Protein AF-A0AAD7HWF7-F1 (afdb_monomer)

Mean predicted aligned error: 10.89 Å

Solvent-accessible surface area (backbone atoms only — not comparable to full-atom values): 7118 Å² total; per-residue (Å²): 134,86,81,74,86,71,69,96,75,66,63,62,56,98,87,41,76,65,79,87,73,93,63,57,69,70,34,49,48,47,30,51,43,38,71,77,32,64,82,72,60,56,56,70,89,55,88,81,51,69,68,52,40,54,23,27,32,53,51,21,59,76,69,66,36,61,70,54,28,52,39,29,50,50,45,51,55,74,76,42,66,91,44,73,68,49,41,56,52,56,57,72,70,56,68,89,67,96,61,83,76,83,73,80,76,71,80,82,80,79,132

Foldseek 3Di:
DDDDDDPPDFDDDPNHGDDDDPDDPLLCVLQVCVVVPVVSQDAPPPDDDPSSLVSQCVVCVVVVVPVSVVRSVRVVPVVDDPDPVSVVVVVVPDDPPPDDDPPPPDPPPDD

Radius of gyration: 19.85 Å; Cα contacts (8 Å, |Δi|>4): 64; chains: 1; bounding box: 60×32×54 Å

Sequence (111 aa):
MISIPQPQSQPHVEGCPIVALHDSAIDAEYFLRAVFNSSFFELPPAPTTYPIVASVLRLSTKYEVAYLRQRALLHLASASPLSLEEYVASSRHSTPRGTKPLAFCWPKVSA

Secondary structure (DSSP, 8-state):
-------SS--EETTEEP----S-HHHHHHHHHHHH-TTTSPPTTS---HHHHHHHHHHHHHTT-HHHHHHHHHHHHHHS--SHHHHHHHHHT----SS------------

Organism: NCBI:txid230809

Structure (mmCIF, N/CA/C/O backbone):
data_AF-A0AAD7HWF7-F1
#
_entry.id   AF-A0AAD7HWF7-F1
#
loop_
_atom_site.group_PDB
_atom_site.id
_atom_site.type_symbol
_atom_site.label_atom_id
_atom_site.label_alt_id
_atom_site.label_comp_id
_atom_site.label_asym_id
_atom_site.label_entity_id
_atom_site.label_seq_id
_atom_site.pdbx_PDB_ins_code
_atom_site.Cartn_x
_atom_site.Cartn_y
_atom_site.Cartn_z
_atom_site.occupancy
_atom_site.B_iso_or_equiv
_atom_site.auth_seq_id
_atom_site.auth_comp_id
_atom_site.auth_asym_id
_atom_site.auth_atom_id
_atom_site.pdbx_PDB_model_num
ATOM 1 N N . MET A 1 1 ? -8.770 -14.967 24.986 1.00 50.81 1 MET A N 1
ATOM 2 C CA . MET A 1 1 ? -9.281 -13.603 24.736 1.00 50.81 1 MET A CA 1
ATOM 3 C C . MET A 1 1 ? -8.330 -12.635 25.412 1.00 50.81 1 MET A C 1
ATOM 5 O O . MET A 1 1 ? -8.301 -12.595 26.633 1.00 50.81 1 MET A O 1
ATOM 9 N N . ILE A 1 2 ? -7.486 -11.948 24.646 1.00 55.38 2 ILE A N 1
ATOM 10 C CA . ILE A 1 2 ? -6.620 -10.896 25.189 1.00 55.38 2 ILE A CA 1
ATOM 11 C C . ILE A 1 2 ? -7.484 -9.636 25.248 1.00 55.38 2 ILE A C 1
ATOM 13 O O . ILE A 1 2 ? -7.885 -9.124 24.207 1.00 55.38 2 ILE A O 1
ATOM 17 N N . SER A 1 3 ? -7.841 -9.197 26.456 1.00 64.62 3 SER A N 1
ATOM 18 C CA . SER A 1 3 ? -8.563 -7.940 26.655 1.00 64.62 3 SER A CA 1
ATOM 19 C C . SER A 1 3 ? -7.560 -6.800 26.537 1.00 64.62 3 SER A C 1
ATOM 21 O O . SER A 1 3 ? -6.686 -6.649 27.389 1.00 64.62 3 SER A O 1
ATOM 23 N N . ILE A 1 4 ? -7.642 -6.041 25.447 1.00 74.19 4 ILE A N 1
ATOM 24 C CA . ILE A 1 4 ? -6.876 -4.806 25.297 1.00 74.19 4 ILE A CA 1
ATOM 25 C C . ILE A 1 4 ? -7.600 -3.754 26.147 1.00 74.19 4 ILE A C 1
ATOM 27 O O . ILE A 1 4 ? -8.780 -3.504 25.888 1.00 74.19 4 ILE A O 1
ATOM 31 N N . PRO A 1 5 ? -6.954 -3.159 27.167 1.00 73.62 5 PRO A N 1
ATOM 32 C CA . PRO A 1 5 ? -7.595 -2.152 28.000 1.00 73.62 5 PRO A CA 1
ATOM 33 C C . PRO A 1 5 ? -8.003 -0.965 27.125 1.00 73.62 5 PRO A C 1
ATOM 35 O O . PRO A 1 5 ? -7.153 -0.295 26.537 1.00 73.62 5 PRO A O 1
ATOM 38 N N . GLN A 1 6 ? -9.311 -0.731 27.007 1.00 74.00 6 GLN A N 1
ATOM 39 C CA . GLN A 1 6 ? -9.823 0.428 26.288 1.00 74.00 6 GLN A CA 1
ATOM 40 C C . GLN A 1 6 ? -9.718 1.687 27.161 1.00 74.00 6 GLN A C 1
ATOM 42 O O . GLN A 1 6 ? -9.815 1.595 28.390 1.00 74.00 6 GLN A O 1
ATOM 47 N N . PRO A 1 7 ? -9.516 2.868 26.555 1.00 73.50 7 PRO A N 1
ATOM 48 C CA . PRO A 1 7 ? -9.532 4.132 27.281 1.00 73.50 7 PRO A CA 1
ATOM 49 C C . PRO A 1 7 ? -10.848 4.305 28.050 1.00 73.50 7 PRO A C 1
ATOM 51 O O . PRO A 1 7 ? -11.921 4.036 27.518 1.00 73.50 7 PRO A O 1
ATOM 54 N N . GLN A 1 8 ? -10.778 4.805 29.288 1.00 73.19 8 GLN A N 1
ATOM 55 C CA . GLN A 1 8 ? -11.959 5.018 30.145 1.00 73.19 8 GLN A CA 1
ATOM 56 C C . GLN A 1 8 ? -12.971 6.009 29.549 1.00 73.19 8 GLN A C 1
ATOM 58 O O . GLN A 1 8 ? -14.158 5.949 29.856 1.00 73.19 8 GLN A O 1
ATOM 63 N N . SER A 1 9 ? -12.504 6.917 28.690 1.00 77.12 9 SER A N 1
ATOM 64 C CA . SER A 1 9 ? -13.348 7.766 27.858 1.00 77.12 9 SER A CA 1
ATOM 65 C C . SER A 1 9 ? -12.727 7.841 26.468 1.00 77.12 9 SER A C 1
ATOM 67 O O . SER A 1 9 ? -11.560 8.205 26.316 1.00 77.12 9 SER A O 1
ATOM 69 N N . GLN A 1 10 ? -13.491 7.442 25.456 1.00 82.00 10 GLN A N 1
ATOM 70 C CA . GLN A 1 10 ? -13.100 7.557 24.059 1.00 82.00 10 GLN A CA 1
ATOM 71 C C . GLN A 1 10 ? -14.087 8.515 23.391 1.00 82.00 10 GLN A C 1
ATOM 73 O O . GLN A 1 10 ? -15.296 8.380 23.603 1.00 82.00 10 GLN A O 1
ATOM 78 N N . PRO A 1 11 ? -13.621 9.524 22.642 1.00 86.38 11 PRO A N 1
ATOM 79 C CA . PRO A 1 11 ? -14.530 10.403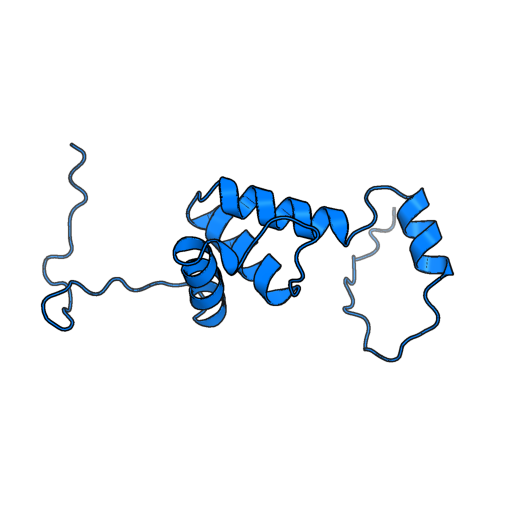 21.928 1.00 86.38 11 PRO A CA 1
ATOM 80 C C . PRO A 1 11 ? -15.296 9.589 20.878 1.00 86.38 11 PRO A C 1
ATOM 82 O O . PRO A 1 11 ? -14.751 8.649 20.297 1.00 86.38 11 PRO A O 1
ATOM 85 N N . HIS A 1 12 ? -16.566 9.933 20.672 1.00 89.44 12 HIS A N 1
ATOM 86 C CA . HIS A 1 12 ? -17.446 9.268 19.715 1.00 89.44 12 HIS A CA 1
ATOM 87 C C . HIS A 1 12 ? -17.902 10.255 18.640 1.00 89.44 12 HIS A C 1
ATOM 89 O O . HIS A 1 12 ? -18.110 11.434 18.922 1.00 89.44 12 HIS A O 1
ATOM 95 N N . VAL A 1 13 ? -18.102 9.755 17.425 1.00 90.38 13 VAL A N 1
ATOM 96 C CA . VAL A 1 13 ? -18.792 10.451 16.332 1.00 90.38 13 VAL A CA 1
ATOM 97 C C . VAL A 1 13 ? -19.940 9.555 15.906 1.00 90.38 13 VAL A C 1
ATOM 99 O O . VAL A 1 13 ? -19.721 8.378 15.640 1.00 90.38 13 VAL A O 1
ATOM 102 N N . GLU A 1 14 ? -21.164 10.086 15.914 1.00 91.75 14 GLU A N 1
ATOM 103 C CA . GLU A 1 14 ? -22.378 9.340 15.533 1.00 91.75 14 GLU A CA 1
ATOM 104 C C . GLU A 1 14 ? -22.560 8.011 16.299 1.00 91.75 14 GLU A C 1
ATOM 106 O O . GLU A 1 14 ? -23.095 7.035 15.787 1.00 91.75 14 GLU A O 1
ATOM 111 N N . GLY A 1 15 ? -22.099 7.961 17.553 1.00 89.62 15 GLY A N 1
ATOM 112 C CA . GLY A 1 15 ? -22.157 6.751 18.380 1.00 89.62 15 GLY A CA 1
ATOM 113 C C . GLY A 1 15 ? -21.057 5.719 18.096 1.00 89.62 15 GLY A C 1
ATOM 114 O O . GLY A 1 15 ? -21.017 4.694 18.770 1.00 89.62 15 GLY A O 1
ATOM 115 N N . CYS A 1 16 ? -20.127 5.987 17.175 1.00 88.50 16 CYS A N 1
ATOM 116 C CA . CYS A 1 16 ? -18.954 5.150 16.920 1.00 88.50 16 CYS A CA 1
ATOM 117 C C . CYS A 1 16 ? -17.703 5.704 17.627 1.00 88.50 16 CYS A C 1
ATOM 119 O O . CYS A 1 16 ? -17.485 6.918 17.603 1.00 88.50 16 CYS A O 1
ATOM 121 N N . PRO A 1 17 ? -16.852 4.852 18.229 1.00 88.38 17 PRO A N 1
ATOM 122 C CA . PRO A 1 17 ? -15.613 5.301 18.856 1.00 88.38 17 PRO A CA 1
ATOM 123 C C . PRO A 1 17 ? -14.642 5.844 17.803 1.00 88.38 17 PRO A C 1
ATOM 125 O O . PRO A 1 17 ? -14.413 5.225 16.764 1.00 88.38 17 PRO A O 1
ATOM 128 N N . ILE A 1 18 ? -14.032 6.994 18.083 1.00 88.56 18 ILE A N 1
ATOM 129 C CA . ILE A 1 18 ? -13.017 7.584 17.210 1.00 88.56 18 ILE A CA 1
ATOM 130 C C . ILE A 1 18 ? -11.686 6.868 17.437 1.00 88.56 18 ILE A C 1
ATOM 132 O O . ILE A 1 18 ? -11.202 6.760 18.568 1.00 88.56 18 ILE A O 1
ATOM 136 N N . VAL A 1 19 ? -11.057 6.435 16.346 1.00 86.44 19 VAL A N 1
ATOM 137 C CA . VAL A 1 19 ? -9.688 5.911 16.344 1.00 86.44 19 VAL A CA 1
ATOM 138 C C . VAL A 1 19 ? -8.788 6.932 15.659 1.00 86.44 19 VAL A C 1
ATOM 140 O O . VAL A 1 19 ? -8.941 7.205 14.470 1.00 86.44 19 VAL A O 1
ATOM 143 N N . ALA A 1 20 ? -7.853 7.511 16.410 1.00 88.56 20 ALA A N 1
ATOM 144 C CA . ALA A 1 20 ? -6.872 8.433 15.854 1.00 88.56 20 ALA A CA 1
ATOM 145 C C . ALA A 1 20 ? -5.769 7.650 15.126 1.00 88.56 20 ALA A C 1
ATOM 147 O O . ALA A 1 20 ? -5.056 6.857 15.741 1.00 88.56 20 ALA A O 1
ATOM 148 N N . LEU A 1 21 ? -5.617 7.882 13.821 1.00 91.38 21 LEU A N 1
ATOM 149 C CA . LEU A 1 21 ? -4.466 7.397 13.062 1.00 91.38 21 LEU A CA 1
ATOM 150 C C . LEU A 1 21 ? -3.348 8.442 13.116 1.00 91.38 21 LEU A C 1
ATOM 152 O O . LEU A 1 21 ? -3.580 9.627 12.894 1.00 91.38 21 LEU A O 1
ATOM 156 N N . HIS A 1 22 ? -2.125 7.986 13.378 1.00 93.00 22 HIS A N 1
ATOM 157 C CA . HIS A 1 22 ? -0.922 8.831 13.405 1.00 93.00 22 HIS A CA 1
ATOM 158 C C . HIS A 1 22 ? -0.199 8.889 12.050 1.00 93.00 22 HIS A C 1
ATOM 160 O O . HIS A 1 22 ? 0.950 9.318 11.975 1.00 93.00 22 HIS A O 1
ATOM 166 N N . ASP A 1 23 ? -0.841 8.405 10.991 1.00 95.69 23 ASP A N 1
ATOM 167 C CA . ASP A 1 23 ? -0.310 8.423 9.632 1.00 95.69 23 ASP A CA 1
ATOM 168 C C . ASP A 1 23 ? -0.727 9.694 8.900 1.00 95.69 23 ASP A C 1
ATOM 170 O O . ASP A 1 23 ? -1.670 10.383 9.294 1.00 95.69 23 ASP A O 1
ATOM 174 N N . SER A 1 24 ? -0.031 10.013 7.807 1.00 96.81 24 SER A N 1
ATOM 175 C CA . SER A 1 24 ? -0.453 11.136 6.976 1.00 96.81 24 SER A CA 1
ATOM 176 C C . SER A 1 24 ? -1.833 10.856 6.374 1.00 96.81 24 SER A C 1
ATOM 178 O O . SER A 1 24 ? -2.136 9.725 5.984 1.00 96.81 24 SER A O 1
ATOM 180 N N . ALA A 1 25 ? -2.662 11.896 6.264 1.00 97.12 25 ALA A N 1
ATOM 181 C CA . ALA A 1 25 ? -4.004 11.768 5.700 1.00 97.12 25 ALA A CA 1
ATOM 182 C C . ALA A 1 25 ? -3.974 11.202 4.268 1.00 97.12 25 ALA A C 1
ATOM 184 O O . ALA A 1 25 ? -4.801 10.365 3.924 1.00 97.12 25 ALA A O 1
ATOM 185 N N . ILE A 1 26 ? -2.977 11.601 3.470 1.00 97.06 26 ILE A N 1
ATOM 186 C CA . ILE A 1 26 ? -2.789 11.128 2.091 1.00 97.06 26 ILE A CA 1
ATOM 187 C C . ILE A 1 26 ? -2.464 9.631 2.071 1.00 97.06 26 ILE A C 1
ATOM 189 O O . ILE A 1 26 ? -3.017 8.880 1.269 1.00 97.06 26 ILE A O 1
ATOM 193 N N . ASP A 1 27 ? -1.585 9.177 2.967 1.00 97.88 27 ASP A N 1
ATOM 194 C CA . ASP A 1 27 ? -1.216 7.764 3.014 1.00 97.88 27 ASP A CA 1
ATOM 195 C C . ASP A 1 27 ? -2.381 6.899 3.464 1.00 97.88 27 ASP A C 1
ATOM 197 O O . ASP A 1 27 ? -2.645 5.862 2.852 1.00 97.88 27 ASP A O 1
ATOM 201 N N . ALA A 1 28 ? -3.084 7.352 4.504 1.00 97.81 28 ALA A N 1
ATOM 202 C CA . ALA A 1 28 ? -4.276 6.699 5.011 1.00 97.81 28 ALA A CA 1
ATOM 203 C C . ALA A 1 28 ? -5.359 6.623 3.928 1.00 97.81 28 ALA A C 1
ATOM 205 O O . ALA A 1 28 ? -5.935 5.558 3.739 1.00 97.81 28 ALA A O 1
ATOM 206 N N . GLU A 1 29 ? -5.589 7.693 3.163 1.00 97.81 29 GLU A N 1
ATOM 207 C CA . GLU A 1 29 ? -6.560 7.686 2.068 1.00 97.81 29 GLU A CA 1
ATOM 208 C C . GLU A 1 29 ? -6.222 6.614 1.022 1.00 97.81 29 GLU A C 1
ATOM 210 O O . GLU A 1 29 ? -7.049 5.744 0.744 1.00 97.81 29 GLU A O 1
ATOM 215 N N . TYR A 1 30 ? -5.009 6.629 0.459 1.00 98.38 30 TYR A N 1
ATOM 216 C CA . TYR A 1 30 ? -4.629 5.662 -0.577 1.00 98.38 30 TYR A CA 1
ATOM 217 C C . TYR A 1 30 ? -4.629 4.223 -0.066 1.00 98.38 30 TYR A C 1
ATOM 219 O O . TYR A 1 30 ? -5.079 3.317 -0.769 1.00 98.38 30 TYR A O 1
ATOM 227 N N . PHE A 1 31 ? -4.163 4.002 1.161 1.00 98.25 31 PHE A N 1
ATOM 228 C CA . PHE A 1 31 ? -4.179 2.681 1.772 1.00 98.25 31 PHE A CA 1
ATOM 229 C C . PHE A 1 31 ? -5.603 2.178 2.020 1.00 98.25 31 PHE A C 1
ATOM 231 O O . PHE A 1 31 ? -5.931 1.068 1.608 1.00 98.25 31 PHE A O 1
ATOM 238 N N . LEU A 1 32 ? -6.472 2.987 2.633 1.00 97.69 32 LEU A N 1
ATOM 239 C CA . LEU A 1 32 ? -7.853 2.593 2.916 1.00 97.69 32 LEU A CA 1
ATOM 240 C C . LEU A 1 32 ? -8.640 2.376 1.622 1.00 97.69 32 LEU A C 1
ATOM 242 O O . LEU A 1 32 ? -9.385 1.405 1.519 1.00 97.69 32 LEU A O 1
ATOM 246 N N . ARG A 1 33 ? -8.418 3.198 0.589 1.00 98.06 33 ARG A N 1
ATOM 247 C CA . ARG A 1 33 ? -8.985 2.952 -0.745 1.00 98.06 33 ARG A CA 1
ATOM 248 C C . ARG A 1 33 ? -8.529 1.613 -1.316 1.00 98.06 33 ARG A C 1
ATOM 250 O O . ARG A 1 33 ? -9.362 0.900 -1.857 1.00 98.06 33 ARG A O 1
ATOM 257 N N . ALA A 1 34 ? -7.258 1.242 -1.161 1.00 97.75 34 ALA A N 1
ATOM 258 C CA . ALA A 1 34 ? -6.754 -0.057 -1.613 1.00 97.75 34 ALA A CA 1
ATOM 259 C C . ALA A 1 34 ? -7.329 -1.242 -0.815 1.00 97.75 34 ALA A C 1
ATOM 261 O O . ALA A 1 34 ? -7.501 -2.322 -1.375 1.00 97.75 34 ALA A O 1
ATOM 262 N N . VAL A 1 35 ? -7.638 -1.047 0.472 1.00 97.44 35 VAL A N 1
ATOM 263 C CA . VAL A 1 35 ? -8.263 -2.067 1.331 1.00 97.44 35 VAL A CA 1
ATOM 264 C C . VAL A 1 35 ? -9.736 -2.275 0.973 1.00 97.44 35 VAL A C 1
ATOM 266 O O . VAL A 1 35 ? -10.176 -3.416 0.849 1.00 97.44 35 VAL A O 1
ATOM 269 N N . PHE A 1 36 ? -10.498 -1.192 0.812 1.00 97.38 36 PHE A N 1
ATOM 270 C CA . PHE A 1 36 ? -11.949 -1.264 0.612 1.00 97.38 36 PHE A CA 1
ATOM 271 C C . PHE A 1 36 ? -12.369 -1.379 -0.855 1.00 97.38 36 PHE A C 1
ATOM 273 O O . PHE A 1 36 ? -13.445 -1.898 -1.144 1.00 97.38 36 PHE A O 1
ATOM 280 N N . ASN A 1 37 ? -11.538 -0.921 -1.790 1.00 95.94 37 ASN A N 1
ATOM 281 C CA . ASN A 1 37 ? -11.774 -1.043 -3.220 1.00 95.94 37 ASN A CA 1
ATOM 282 C C . ASN A 1 37 ? -10.622 -1.820 -3.866 1.00 95.94 37 ASN A C 1
ATOM 284 O O . ASN A 1 37 ? -9.571 -1.267 -4.187 1.00 95.94 37 ASN A O 1
ATOM 288 N N . SER A 1 38 ? -10.851 -3.108 -4.116 1.00 89.69 38 SER A N 1
ATOM 289 C CA . SER A 1 38 ? -9.869 -3.994 -4.749 1.00 89.69 38 SER A CA 1
ATOM 290 C C . SER A 1 38 ? -9.426 -3.532 -6.142 1.00 89.69 38 SER A C 1
ATOM 292 O O . SER A 1 38 ? -8.301 -3.845 -6.533 1.00 89.69 38 SER A O 1
ATOM 294 N N . SER A 1 39 ? -10.274 -2.773 -6.849 1.00 95.12 39 SER A N 1
ATOM 295 C CA . SER A 1 39 ? -10.004 -2.234 -8.192 1.00 95.12 39 SER A CA 1
ATOM 296 C C . SER A 1 39 ? -9.158 -0.955 -8.150 1.00 95.12 39 SER A C 1
ATOM 298 O O . SER A 1 39 ? -8.647 -0.506 -9.169 1.00 95.12 39 SER A O 1
ATOM 300 N N . PHE A 1 40 ? -8.995 -0.332 -6.976 1.00 97.50 40 PHE A N 1
ATOM 301 C CA . PHE A 1 40 ? -8.167 0.869 -6.829 1.00 97.50 40 PHE A CA 1
ATOM 302 C C . PHE A 1 40 ? -6.665 0.559 -6.927 1.00 97.50 40 PHE A C 1
ATOM 304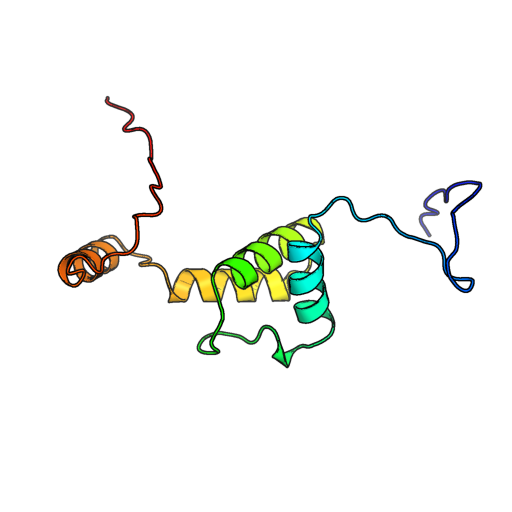 O O . PHE A 1 40 ? -5.890 1.394 -7.389 1.00 97.50 40 PHE A O 1
ATOM 311 N N . PHE A 1 41 ? -6.248 -0.628 -6.478 1.00 97.31 41 PHE A N 1
ATOM 312 C CA . PHE A 1 41 ? -4.843 -1.036 -6.440 1.00 97.31 41 PHE A CA 1
ATOM 313 C C . PHE A 1 41 ? -4.673 -2.484 -6.911 1.00 97.31 41 PHE A C 1
ATOM 315 O O . PHE A 1 41 ? -4.406 -3.414 -6.137 1.00 97.31 41 PHE A O 1
ATOM 322 N N . GLU A 1 42 ? -4.883 -2.672 -8.210 1.00 96.75 42 GLU A N 1
ATOM 323 C CA . GLU A 1 42 ? -4.720 -3.950 -8.899 1.00 96.75 42 GLU A CA 1
ATOM 324 C C . GLU A 1 42 ? -3.242 -4.336 -9.065 1.00 96.75 42 GLU A C 1
ATOM 326 O O . GLU A 1 42 ? -2.327 -3.560 -8.784 1.00 96.75 42 GLU A O 1
ATOM 331 N N . LEU A 1 43 ? -2.995 -5.577 -9.479 1.00 95.69 43 LEU A N 1
ATOM 332 C CA . LEU A 1 43 ? -1.651 -6.056 -9.806 1.00 95.69 43 LEU A CA 1
ATOM 333 C C . LEU A 1 43 ? -1.119 -5.369 -11.080 1.00 95.69 43 LEU A C 1
ATOM 335 O O . LEU A 1 43 ? -1.913 -4.990 -11.943 1.00 95.69 43 LEU A O 1
ATOM 339 N N . PRO A 1 44 ? 0.210 -5.253 -11.255 1.00 92.44 44 PRO A N 1
ATOM 340 C CA . PRO A 1 44 ? 0.783 -4.919 -12.557 1.00 92.44 44 PRO A CA 1
ATOM 341 C C . PRO A 1 44 ? 0.235 -5.854 -13.655 1.00 92.44 44 PRO A C 1
ATOM 343 O O . PRO A 1 44 ? 0.030 -7.040 -13.383 1.00 92.44 44 PRO A O 1
ATOM 346 N N . PRO A 1 45 ? 0.003 -5.360 -14.885 1.00 93.62 45 PRO A N 1
ATOM 347 C CA . PRO A 1 45 ? 0.426 -4.064 -15.423 1.00 93.62 45 PRO A CA 1
ATOM 348 C C . PRO A 1 45 ? -0.593 -2.926 -15.221 1.00 93.62 45 PRO A C 1
ATOM 350 O O . PRO A 1 45 ? -0.524 -1.926 -15.936 1.00 93.62 45 PRO A O 1
ATOM 353 N N . ALA A 1 46 ? -1.551 -3.059 -14.294 1.00 94.62 46 ALA A N 1
ATOM 354 C CA . ALA A 1 46 ? -2.531 -2.004 -14.046 1.00 94.62 46 ALA A CA 1
ATOM 355 C C . ALA A 1 46 ? -1.836 -0.663 -13.726 1.00 94.62 46 ALA A C 1
ATOM 357 O O . ALA A 1 46 ? -0.872 -0.636 -12.954 1.00 94.62 46 ALA A O 1
ATOM 358 N N . PRO A 1 47 ? -2.294 0.457 -14.312 1.00 92.50 47 PRO A N 1
ATOM 359 C CA . PRO A 1 47 ? -1.640 1.743 -14.132 1.00 92.50 47 PRO A CA 1
ATOM 360 C C . PRO A 1 47 ? -1.784 2.229 -12.689 1.00 92.50 47 PRO A C 1
ATOM 362 O O . PRO A 1 47 ? -2.860 2.193 -12.095 1.00 92.50 47 PRO A O 1
ATOM 365 N N . THR A 1 48 ? -0.692 2.742 -12.134 1.00 95.19 48 THR A N 1
ATOM 366 C CA . THR A 1 48 ? -0.664 3.378 -10.815 1.00 95.19 48 THR A CA 1
ATOM 367 C C . THR A 1 48 ? 0.405 4.469 -10.786 1.00 95.19 48 THR A C 1
ATOM 369 O O . THR A 1 48 ? 1.149 4.657 -11.749 1.00 95.19 48 THR A O 1
ATOM 372 N N . THR A 1 49 ? 0.483 5.219 -9.689 1.00 95.19 49 THR A N 1
ATOM 373 C CA . THR A 1 49 ? 1.473 6.288 -9.511 1.00 95.19 49 THR A CA 1
ATOM 374 C C . THR A 1 49 ? 2.380 5.995 -8.322 1.00 95.19 49 THR A C 1
ATOM 376 O O . THR A 1 49 ? 1.977 5.334 -7.363 1.00 95.19 49 THR A O 1
ATOM 379 N N . TYR A 1 50 ? 3.607 6.519 -8.357 1.00 94.81 50 TYR A N 1
ATOM 380 C CA . TYR A 1 50 ? 4.577 6.326 -7.276 1.00 94.81 50 TYR A CA 1
ATOM 381 C C . TYR A 1 50 ? 4.045 6.733 -5.885 1.00 94.81 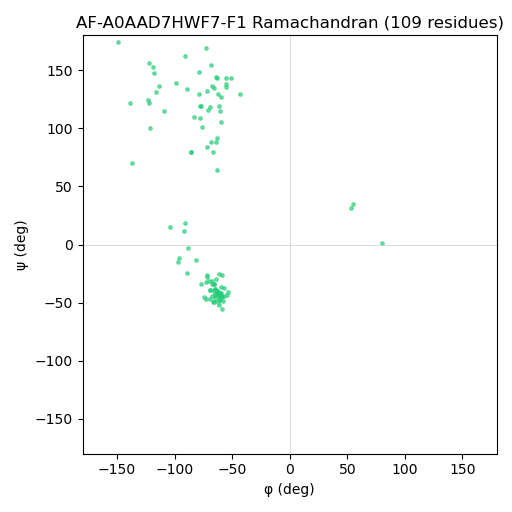50 TYR A C 1
ATOM 383 O O . TYR A 1 50 ? 4.234 5.950 -4.956 1.00 94.81 50 TYR A O 1
ATOM 391 N N . PRO A 1 51 ? 3.335 7.871 -5.703 1.00 96.81 51 PRO A N 1
ATOM 392 C CA . PRO A 1 51 ? 2.743 8.208 -4.408 1.00 96.81 51 PRO A CA 1
ATOM 393 C C . PRO A 1 51 ? 1.790 7.130 -3.883 1.00 96.81 51 PRO A C 1
ATOM 395 O O . PRO A 1 51 ? 1.912 6.744 -2.726 1.00 96.81 51 PRO A O 1
ATOM 398 N N . ILE A 1 52 ? 0.913 6.578 -4.733 1.00 97.62 52 ILE A N 1
ATOM 399 C CA . ILE A 1 52 ? -0.019 5.507 -4.341 1.00 97.62 52 ILE A CA 1
ATOM 400 C C . ILE A 1 52 ? 0.763 4.264 -3.905 1.00 97.62 52 ILE A C 1
ATOM 402 O O . ILE A 1 52 ? 0.525 3.737 -2.820 1.00 97.62 52 ILE A O 1
ATOM 406 N N . VAL A 1 53 ? 1.736 3.825 -4.711 1.00 97.81 53 VAL A N 1
ATOM 407 C CA . VAL A 1 53 ? 2.576 2.659 -4.393 1.00 97.81 53 VAL A CA 1
ATOM 408 C C . VAL A 1 53 ? 3.327 2.866 -3.076 1.00 97.81 53 VAL A C 1
ATOM 410 O O . VAL A 1 53 ? 3.320 1.981 -2.224 1.00 97.81 53 VAL A O 1
ATOM 413 N N . ALA A 1 54 ? 3.926 4.040 -2.867 1.00 97.75 54 ALA A N 1
ATOM 414 C CA . ALA A 1 54 ? 4.672 4.364 -1.656 1.00 97.75 54 ALA A CA 1
ATOM 415 C C . ALA A 1 54 ? 3.777 4.430 -0.407 1.00 97.75 54 ALA A C 1
ATOM 417 O O . ALA A 1 54 ? 4.190 3.991 0.668 1.00 97.75 54 ALA A O 1
ATOM 418 N N . SER A 1 55 ? 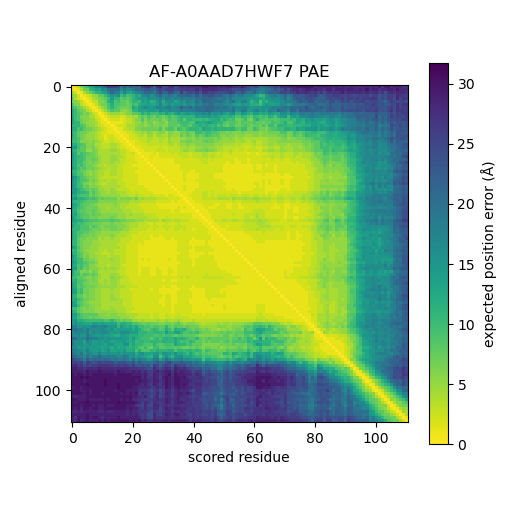2.568 4.985 -0.518 1.00 98.25 55 SER A N 1
ATOM 419 C CA . SER A 1 55 ? 1.583 5.033 0.569 1.00 98.25 55 SER A CA 1
ATOM 420 C C . SER A 1 55 ? 1.073 3.641 0.936 1.00 98.25 55 SER A C 1
ATOM 422 O O . SER A 1 55 ? 1.132 3.252 2.104 1.00 98.25 55 SER A O 1
ATOM 424 N N . VAL A 1 56 ? 0.657 2.854 -0.064 1.00 98.19 56 VAL A N 1
ATOM 425 C CA . VAL A 1 56 ? 0.186 1.479 0.143 1.00 98.19 56 VAL A CA 1
ATOM 426 C C . VAL A 1 56 ? 1.302 0.613 0.719 1.00 98.19 56 VAL A C 1
ATOM 428 O O . VAL A 1 56 ? 1.055 -0.117 1.674 1.00 98.19 56 VAL A O 1
ATOM 431 N N . LEU A 1 57 ? 2.539 0.715 0.223 1.00 98.38 57 LEU A N 1
ATOM 432 C CA . LEU A 1 57 ? 3.675 -0.055 0.741 1.00 98.38 57 LEU A CA 1
ATOM 433 C C . LEU A 1 57 ? 3.965 0.251 2.217 1.00 98.38 57 LEU A C 1
ATOM 435 O O . LEU A 1 57 ? 4.128 -0.676 3.013 1.00 98.38 57 LEU A O 1
ATOM 439 N N . ARG A 1 58 ? 4.007 1.537 2.598 1.00 98.25 58 ARG A N 1
ATOM 440 C CA . ARG A 1 58 ? 4.280 1.956 3.983 1.00 98.25 58 ARG A CA 1
ATOM 441 C C . ARG A 1 58 ? 3.217 1.440 4.946 1.00 98.25 58 ARG A C 1
ATOM 443 O O . ARG A 1 58 ? 3.557 0.779 5.926 1.00 98.25 58 ARG A O 1
ATOM 450 N N . LEU A 1 59 ? 1.941 1.690 4.652 1.00 98.38 59 LEU A N 1
ATOM 451 C CA . LEU A 1 59 ? 0.861 1.331 5.573 1.00 98.38 59 LEU A CA 1
ATOM 452 C C . LEU A 1 59 ? 0.530 -0.161 5.552 1.00 98.38 59 LEU A C 1
ATOM 454 O O . LEU A 1 59 ? 0.287 -0.727 6.611 1.00 98.38 59 LEU A O 1
ATOM 458 N N . SER A 1 60 ? 0.627 -0.843 4.408 1.00 98.31 60 SER A N 1
ATOM 459 C CA . SER A 1 60 ? 0.490 -2.308 4.376 1.00 98.31 60 SER A CA 1
ATOM 460 C C . SER A 1 60 ? 1.599 -3.020 5.149 1.00 98.31 60 SER A C 1
ATOM 462 O O . SER A 1 60 ? 1.353 -4.081 5.713 1.00 98.31 60 SER A O 1
ATOM 464 N N . THR A 1 61 ? 2.800 -2.438 5.224 1.00 98.31 61 THR A N 1
ATOM 465 C CA . THR A 1 61 ? 3.882 -2.964 6.067 1.00 98.31 61 THR A CA 1
ATOM 466 C C . THR A 1 61 ? 3.619 -2.682 7.546 1.00 98.31 61 THR A C 1
ATOM 468 O O . THR A 1 61 ? 3.758 -3.589 8.358 1.00 98.31 61 THR A O 1
ATOM 471 N N . LYS A 1 62 ? 3.195 -1.459 7.895 1.00 97.69 62 LYS A N 1
ATOM 472 C CA . LYS A 1 62 ? 2.883 -1.057 9.279 1.00 97.69 62 LYS A CA 1
ATOM 473 C C . LYS A 1 62 ? 1.717 -1.848 9.882 1.00 97.69 62 LYS A C 1
ATOM 475 O O . LYS A 1 62 ? 1.764 -2.199 11.054 1.00 97.69 62 LYS A O 1
ATOM 480 N N . TYR A 1 63 ? 0.683 -2.101 9.084 1.00 96.81 63 TYR A N 1
ATOM 481 C CA . TYR A 1 63 ? -0.558 -2.762 9.497 1.00 96.81 63 TYR A CA 1
ATOM 482 C C . TYR A 1 63 ? -0.657 -4.221 9.028 1.00 96.81 63 TYR A C 1
ATOM 484 O O . TYR A 1 63 ? -1.743 -4.791 9.024 1.00 96.81 63 TYR A O 1
ATOM 492 N N . GLU A 1 64 ? 0.462 -4.812 8.601 1.00 97.50 64 GLU A N 1
ATOM 493 C CA . GLU A 1 64 ? 0.589 -6.235 8.247 1.00 97.50 64 GLU A CA 1
ATOM 494 C C . GLU A 1 64 ? -0.405 -6.751 7.184 1.00 97.50 64 GLU A C 1
ATOM 496 O O . GLU A 1 64 ? -0.803 -7.916 7.162 1.00 97.50 64 GLU A O 1
ATOM 501 N N . VAL A 1 65 ? -0.761 -5.907 6.213 1.00 97.94 65 VAL A N 1
ATOM 502 C CA . VAL A 1 65 ? -1.620 -6.293 5.084 1.00 97.94 65 VAL A CA 1
ATOM 503 C C . VAL A 1 65 ? -0.776 -6.915 3.968 1.00 97.94 65 VAL A C 1
ATOM 505 O O . VAL A 1 65 ? -0.433 -6.277 2.969 1.00 97.94 65 VAL A O 1
ATOM 508 N N . ALA A 1 66 ? -0.432 -8.193 4.144 1.00 98.12 66 ALA A N 1
ATOM 509 C CA . ALA A 1 66 ? 0.544 -8.906 3.315 1.00 98.12 66 ALA A CA 1
ATOM 510 C C . ALA A 1 66 ? 0.263 -8.851 1.800 1.00 98.12 66 ALA A C 1
ATOM 512 O O . ALA A 1 66 ? 1.192 -8.666 1.011 1.00 98.12 66 ALA A O 1
ATOM 513 N N . TYR A 1 67 ? -1.000 -8.971 1.378 1.00 97.50 67 TYR A N 1
ATOM 514 C CA . TYR A 1 67 ? -1.342 -8.987 -0.049 1.00 97.50 67 TYR A CA 1
ATOM 515 C C . TYR A 1 67 ? -1.122 -7.621 -0.722 1.00 97.50 67 TYR A C 1
ATOM 517 O O . TYR A 1 67 ? -0.615 -7.568 -1.842 1.00 97.50 67 TYR A O 1
ATOM 525 N N . LEU A 1 68 ? -1.439 -6.513 -0.039 1.00 98.19 68 LEU A N 1
ATOM 526 C CA . LEU A 1 68 ? -1.179 -5.161 -0.548 1.00 98.19 68 LEU A CA 1
ATOM 527 C C . LEU A 1 68 ? 0.315 -4.867 -0.582 1.00 98.19 68 LEU A C 1
ATOM 529 O O . LEU A 1 68 ? 0.803 -4.297 -1.559 1.00 98.19 68 LEU A O 1
ATOM 533 N N . ARG A 1 69 ? 1.048 -5.322 0.441 1.00 98.31 69 ARG A N 1
ATOM 534 C CA . ARG A 1 69 ? 2.508 -5.213 0.478 1.00 98.31 69 ARG A CA 1
ATOM 535 C C . ARG A 1 69 ? 3.133 -5.900 -0.732 1.00 98.31 69 ARG A C 1
ATOM 537 O O . ARG A 1 69 ? 3.941 -5.295 -1.430 1.00 98.31 69 ARG A O 1
ATOM 544 N N . GLN A 1 70 ? 2.709 -7.130 -1.024 1.00 98.12 70 GLN A N 1
ATOM 545 C CA . GLN A 1 70 ? 3.194 -7.880 -2.182 1.00 98.12 70 GLN A CA 1
ATOM 546 C C . GLN A 1 70 ? 2.874 -7.171 -3.503 1.00 98.12 70 GLN A C 1
ATOM 548 O O . GLN A 1 70 ? 3.747 -7.051 -4.358 1.00 98.12 70 GLN A O 1
ATOM 553 N N . ARG A 1 71 ? 1.651 -6.649 -3.670 1.00 97.62 71 ARG A N 1
ATOM 554 C CA . ARG A 1 71 ? 1.275 -5.884 -4.872 1.00 97.62 71 ARG A CA 1
ATOM 555 C C . ARG A 1 71 ? 2.143 -4.645 -5.061 1.00 97.62 71 ARG A C 1
ATOM 557 O O . ARG A 1 71 ? 2.603 -4.391 -6.168 1.00 97.62 71 ARG A O 1
ATOM 564 N N . ALA A 1 72 ? 2.393 -3.894 -3.992 1.00 97.44 72 ALA A N 1
ATOM 565 C CA . ALA A 1 72 ? 3.222 -2.698 -4.063 1.00 97.44 72 ALA A CA 1
ATOM 566 C C . ALA A 1 72 ? 4.677 -3.024 -4.436 1.00 97.44 72 ALA A C 1
ATOM 568 O O . ALA A 1 72 ? 5.272 -2.313 -5.244 1.00 97.44 72 ALA A O 1
ATOM 569 N N . LEU A 1 73 ? 5.226 -4.131 -3.922 1.00 96.75 73 LEU A N 1
ATOM 570 C CA . LEU A 1 73 ? 6.548 -4.620 -4.325 1.00 96.75 73 LEU A CA 1
ATOM 571 C C . LEU A 1 73 ? 6.593 -5.017 -5.805 1.00 96.75 73 LEU A C 1
ATOM 573 O O . LEU A 1 73 ? 7.553 -4.675 -6.487 1.00 96.75 73 LEU A O 1
ATOM 577 N N . LEU A 1 74 ? 5.552 -5.678 -6.320 1.00 96.44 74 LEU A N 1
ATOM 578 C CA . LEU A 1 74 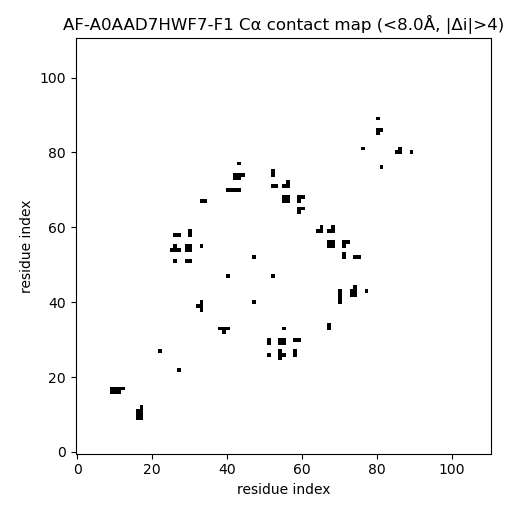? 5.462 -6.022 -7.743 1.00 96.44 74 LEU A CA 1
ATOM 579 C C . LEU A 1 74 ? 5.403 -4.772 -8.633 1.00 96.44 74 LEU A C 1
ATOM 581 O O . LEU A 1 74 ? 6.073 -4.725 -9.661 1.00 96.44 74 LEU A O 1
ATOM 585 N N . HIS A 1 75 ? 4.665 -3.737 -8.220 1.00 95.56 75 HIS A N 1
ATOM 586 C CA . HIS A 1 75 ? 4.660 -2.442 -8.913 1.00 95.56 75 HIS A CA 1
ATOM 587 C C . HIS A 1 75 ? 6.052 -1.807 -8.946 1.00 95.56 75 HIS A C 1
ATOM 589 O O . HIS A 1 75 ? 6.515 -1.417 -10.018 1.00 95.56 75 HIS A O 1
ATOM 595 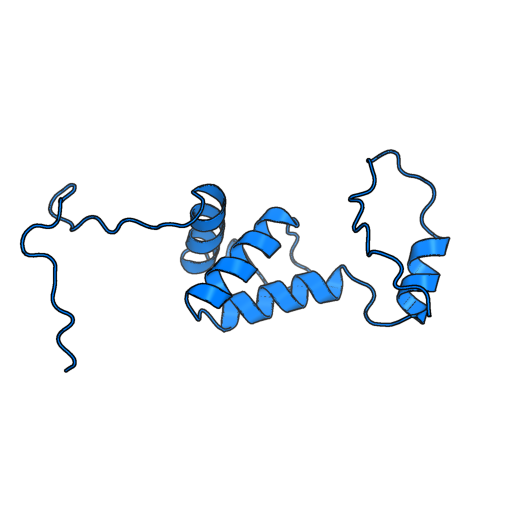N N . LEU A 1 76 ? 6.762 -1.765 -7.813 1.00 93.00 76 LEU A N 1
ATOM 596 C CA . LEU A 1 76 ? 8.134 -1.243 -7.762 1.00 93.00 76 LEU A CA 1
ATOM 597 C C . LEU A 1 76 ? 9.101 -2.045 -8.636 1.00 93.00 76 LEU A C 1
ATOM 599 O O . LEU A 1 76 ? 9.915 -1.447 -9.340 1.00 93.00 76 LEU A O 1
ATOM 603 N N . ALA A 1 77 ? 8.989 -3.373 -8.613 1.00 91.38 77 ALA A N 1
ATOM 604 C CA . ALA A 1 77 ? 9.811 -4.276 -9.409 1.00 91.38 77 ALA A CA 1
ATOM 605 C C . ALA A 1 77 ? 9.558 -4.121 -10.915 1.00 91.38 77 ALA A C 1
ATOM 607 O O . ALA A 1 77 ? 10.489 -4.224 -11.700 1.00 91.38 77 ALA A O 1
ATOM 608 N N . SER A 1 78 ? 8.321 -3.823 -11.324 1.00 88.50 78 SER A N 1
ATOM 609 C CA . SER A 1 78 ? 7.996 -3.578 -12.736 1.00 88.50 78 SER A CA 1
ATOM 610 C C . SER A 1 78 ? 8.532 -2.244 -13.269 1.00 88.50 78 SER A C 1
ATOM 612 O O . SER A 1 78 ? 8.763 -2.105 -14.467 1.00 88.50 78 SER A O 1
ATOM 614 N N . ALA A 1 79 ? 8.726 -1.258 -12.387 1.00 83.12 79 ALA A N 1
ATOM 615 C CA . ALA A 1 79 ? 9.169 0.085 -12.753 1.00 83.12 79 ALA A CA 1
ATOM 616 C C . ALA A 1 79 ? 10.683 0.296 -12.582 1.00 83.12 79 ALA A C 1
ATOM 618 O O . ALA A 1 79 ? 11.221 1.285 -13.082 1.00 83.12 79 ALA A O 1
ATOM 619 N N . SER A 1 80 ? 11.358 -0.603 -11.861 1.00 78.00 80 SER A N 1
ATOM 620 C CA . SER A 1 80 ? 12.774 -0.478 -11.518 1.00 78.00 80 SER A CA 1
ATOM 621 C C . SER A 1 80 ? 13.585 -1.572 -12.205 1.00 78.00 80 SER A C 1
ATOM 623 O O . SER A 1 80 ? 13.172 -2.728 -12.168 1.00 78.00 80 SER A O 1
ATOM 625 N N . PRO A 1 81 ? 14.753 -1.251 -12.780 1.00 83.81 81 PRO A N 1
ATOM 626 C CA . PRO A 1 81 ? 15.673 -2.281 -13.233 1.00 83.81 81 PRO A CA 1
ATOM 627 C C . PRO A 1 81 ? 16.128 -3.116 -12.032 1.00 83.81 81 PRO A C 1
ATOM 629 O O . PRO A 1 81 ? 16.556 -2.573 -11.010 1.00 83.81 81 PRO A O 1
ATOM 632 N N . LEU A 1 82 ? 16.019 -4.434 -12.154 1.00 83.50 82 LEU A N 1
ATOM 633 C CA . LEU A 1 82 ? 16.385 -5.399 -11.120 1.00 83.50 82 LEU A CA 1
ATOM 634 C C . LEU A 1 82 ? 17.801 -5.949 -11.325 1.00 83.50 82 LEU A C 1
ATOM 636 O O . LEU A 1 82 ? 18.356 -6.570 -10.419 1.00 83.50 82 LEU A O 1
ATOM 640 N N . SER A 1 83 ? 18.408 -5.695 -12.488 1.00 85.25 83 SER A N 1
ATOM 641 C CA . SER A 1 83 ? 19.800 -6.031 -12.784 1.00 85.25 83 SER A CA 1
ATOM 642 C C . SER A 1 83 ? 20.627 -4.805 -13.180 1.00 85.25 83 SER A C 1
ATOM 644 O O . SER A 1 83 ? 20.114 -3.791 -13.663 1.00 85.25 83 SER A O 1
ATOM 646 N N . LEU A 1 84 ? 21.949 -4.904 -12.996 1.00 83.75 84 LEU A N 1
ATOM 647 C CA . LEU A 1 84 ? 22.885 -3.874 -13.455 1.00 83.75 84 LEU A CA 1
ATOM 648 C C . LEU A 1 84 ? 22.785 -3.677 -14.974 1.00 83.75 84 LEU A C 1
ATOM 650 O O . LEU A 1 84 ? 22.878 -2.553 -15.455 1.00 83.75 84 LEU A O 1
ATOM 654 N N . GLU A 1 85 ? 22.570 -4.758 -15.721 1.00 86.19 85 GLU A N 1
ATOM 655 C CA . GLU A 1 85 ? 22.421 -4.725 -17.176 1.00 86.19 85 GLU A CA 1
ATOM 656 C C . GLU A 1 85 ? 21.165 -3.952 -17.593 1.00 86.19 85 GLU A C 1
ATOM 658 O O . GLU A 1 85 ? 21.258 -3.047 -18.423 1.00 86.19 85 GLU A O 1
ATOM 663 N N . GLU A 1 86 ? 20.019 -4.226 -16.961 1.00 81.44 86 GLU A N 1
ATOM 664 C CA . GLU A 1 86 ? 18.768 -3.487 -17.176 1.00 81.44 86 GLU A CA 1
ATOM 665 C C . GLU A 1 86 ? 18.918 -2.006 -16.829 1.00 81.44 86 GLU A C 1
ATOM 667 O O . GLU A 1 86 ? 18.462 -1.144 -17.580 1.00 81.44 86 GLU A O 1
ATOM 672 N N . TYR A 1 87 ? 19.601 -1.696 -15.726 1.00 82.44 87 TYR A N 1
ATOM 673 C CA . TYR A 1 87 ? 19.860 -0.320 -15.307 1.00 82.44 87 TYR A CA 1
ATOM 674 C C . TYR A 1 87 ? 20.757 0.423 -16.308 1.00 82.44 87 TYR A C 1
ATOM 676 O O . TYR A 1 87 ? 20.523 1.580 -16.676 1.00 82.44 87 TYR A O 1
ATOM 684 N N . VAL A 1 88 ? 21.803 -0.247 -16.789 1.00 85.88 88 VAL A N 1
ATOM 685 C CA . VAL A 1 88 ? 22.709 0.299 -17.801 1.00 85.88 88 VAL A CA 1
ATOM 686 C C . VAL A 1 88 ? 21.989 0.461 -19.145 1.00 85.88 88 VAL A C 1
ATOM 688 O O . VAL A 1 88 ? 22.259 1.422 -19.862 1.00 85.88 88 VAL A O 1
ATOM 691 N N . ALA A 1 89 ? 21.052 -0.420 -19.494 1.00 81.31 89 ALA A N 1
ATOM 692 C CA . ALA A 1 89 ? 20.227 -0.282 -20.690 1.00 81.31 89 ALA A CA 1
ATOM 693 C C . ALA A 1 89 ? 19.230 0.886 -20.567 1.00 81.31 89 ALA A C 1
ATOM 695 O O . ALA A 1 89 ? 19.157 1.732 -21.460 1.00 81.31 89 ALA A O 1
ATOM 696 N N . SER A 1 90 ? 18.514 1.004 -19.444 1.00 73.94 90 SER A N 1
ATOM 697 C CA . SER A 1 90 ? 17.518 2.063 -19.217 1.00 73.94 90 SER A CA 1
ATOM 698 C C . SER A 1 90 ? 18.139 3.465 -19.135 1.00 73.94 90 SER A C 1
ATOM 700 O O . SER A 1 90 ? 17.548 4.448 -19.595 1.00 73.94 90 SER A O 1
ATOM 702 N N . SER A 1 91 ? 19.358 3.572 -18.598 1.00 69.69 91 SER A N 1
ATOM 703 C CA . SER A 1 91 ? 20.103 4.837 -18.519 1.00 69.69 91 SER A CA 1
ATOM 704 C C . SER A 1 91 ? 20.591 5.334 -19.884 1.00 69.69 91 SER A C 1
ATOM 706 O O . SER A 1 91 ? 20.610 6.542 -20.111 1.00 69.69 91 SER A O 1
ATOM 708 N N . ARG A 1 92 ? 20.896 4.437 -20.834 1.00 63.38 92 ARG A N 1
ATOM 709 C CA . ARG A 1 92 ? 21.292 4.809 -22.210 1.00 63.38 92 ARG A CA 1
ATOM 710 C C . ARG A 1 92 ? 20.138 5.359 -23.054 1.00 63.38 92 ARG A C 1
ATOM 712 O O . ARG A 1 92 ? 20.377 6.165 -23.946 1.00 63.38 92 ARG A O 1
ATOM 719 N N . HIS A 1 93 ? 18.897 4.959 -22.770 1.00 55.84 93 HIS A N 1
ATOM 720 C CA . HIS A 1 93 ? 17.698 5.446 -23.471 1.00 55.84 93 HIS A CA 1
ATOM 721 C C . HIS A 1 93 ? 17.091 6.719 -22.858 1.00 55.84 93 HIS A C 1
ATOM 723 O O . HIS A 1 93 ? 16.131 7.280 -23.392 1.00 55.84 93 HIS A O 1
ATOM 729 N N . SER A 1 94 ? 17.653 7.209 -21.753 1.00 55.38 94 SER A N 1
ATOM 730 C CA . SER A 1 94 ? 17.189 8.418 -21.079 1.00 55.38 94 SER A CA 1
ATOM 731 C C . SER A 1 94 ? 17.833 9.666 -21.696 1.00 55.38 94 SER A C 1
ATOM 733 O O . SER A 1 94 ? 18.760 10.246 -21.141 1.00 55.38 94 SER A O 1
ATOM 735 N N . THR A 1 95 ? 17.323 10.130 -22.843 1.00 51.78 95 THR A N 1
ATOM 736 C CA . THR A 1 95 ? 17.471 11.552 -23.215 1.00 51.78 95 THR A CA 1
ATOM 737 C C . THR A 1 95 ? 16.915 12.416 -22.077 1.00 51.78 95 THR A C 1
ATOM 739 O O . THR A 1 95 ? 15.899 12.018 -21.496 1.00 51.78 95 THR A O 1
ATOM 742 N N . PRO A 1 96 ? 17.507 13.583 -21.759 1.00 44.97 96 PRO A N 1
ATOM 743 C CA . PRO A 1 96 ? 17.120 14.387 -20.606 1.00 44.97 96 PRO A CA 1
ATOM 744 C C . PRO A 1 96 ? 15.721 14.971 -20.827 1.00 44.97 96 PRO A C 1
ATOM 746 O O . PRO A 1 96 ? 15.547 16.068 -21.350 1.00 44.97 96 PRO A O 1
ATOM 749 N N . ARG A 1 97 ? 14.690 14.216 -20.444 1.00 44.84 97 ARG A N 1
ATOM 750 C CA . ARG A 1 97 ? 13.336 14.740 -20.304 1.00 44.84 97 ARG A CA 1
ATOM 751 C C . ARG A 1 97 ? 13.363 15.629 -19.068 1.00 44.84 97 ARG A C 1
ATOM 753 O O . ARG A 1 97 ? 13.669 15.154 -17.980 1.00 44.84 97 ARG A O 1
ATOM 760 N N . GLY A 1 98 ? 13.124 16.922 -19.278 1.00 45.28 98 GLY A N 1
ATOM 761 C CA . GLY A 1 98 ? 13.233 18.008 -18.304 1.00 45.28 98 GLY A CA 1
ATOM 762 C C . GLY A 1 98 ? 12.273 17.919 -17.118 1.00 45.28 98 GLY A C 1
ATOM 763 O O . GLY A 1 98 ? 11.455 18.805 -16.904 1.00 45.28 98 GLY A O 1
ATOM 764 N N . THR A 1 99 ? 12.414 16.887 -16.299 1.00 44.94 99 THR A N 1
ATOM 765 C CA . THR A 1 99 ? 11.843 16.803 -14.960 1.00 44.94 99 THR A CA 1
ATOM 766 C C . THR A 1 99 ? 12.991 16.579 -13.996 1.00 44.94 99 THR A C 1
ATOM 768 O O . THR A 1 99 ? 13.778 15.648 -14.159 1.00 44.94 99 THR A O 1
ATOM 771 N N . LYS A 1 100 ? 13.112 17.502 -13.039 1.00 36.41 100 LYS A N 1
ATOM 772 C CA . LYS A 1 100 ? 14.176 17.573 -12.034 1.00 36.41 100 LYS A CA 1
ATOM 773 C C . LYS A 1 100 ? 14.470 16.173 -11.474 1.00 36.41 100 LYS A C 1
ATOM 775 O O . LYS A 1 100 ? 13.518 15.494 -11.084 1.00 36.41 100 LYS A O 1
ATOM 780 N N . PRO A 1 101 ? 15.741 15.738 -11.433 1.00 37.53 101 PRO A N 1
ATOM 781 C CA . PRO A 1 101 ? 16.075 14.433 -10.893 1.00 37.53 101 PRO A CA 1
ATOM 782 C C . PRO A 1 101 ? 15.605 14.391 -9.441 1.00 37.53 101 PRO A C 1
ATOM 784 O O . PRO A 1 101 ? 15.947 15.270 -8.647 1.00 37.53 101 PRO A O 1
ATOM 787 N N . LEU A 1 102 ? 14.823 13.370 -9.090 1.00 46.69 102 LEU A N 1
ATOM 788 C CA . LEU A 1 102 ? 14.735 12.939 -7.704 1.00 46.69 102 LEU A CA 1
ATOM 789 C C . LEU A 1 102 ? 16.141 12.462 -7.350 1.00 46.69 102 LEU A C 1
ATOM 791 O O . LEU A 1 102 ? 16.525 11.334 -7.646 1.00 46.69 102 LEU A O 1
ATOM 795 N N . ALA A 1 103 ? 16.943 13.385 -6.829 1.00 38.84 103 ALA A N 1
ATOM 796 C CA . ALA A 1 103 ? 18.281 13.125 -6.356 1.00 38.84 103 ALA A CA 1
ATOM 797 C C . ALA A 1 103 ? 18.181 12.163 -5.169 1.00 38.84 103 ALA A C 1
ATOM 799 O O . ALA A 1 103 ? 18.132 12.574 -4.013 1.00 38.84 103 ALA A O 1
ATOM 800 N N . PHE A 1 104 ? 18.181 10.864 -5.457 1.00 40.66 104 PHE A N 1
ATOM 801 C CA . PHE A 1 104 ? 18.747 9.879 -4.551 1.00 40.66 104 PHE A CA 1
ATOM 802 C C . PHE A 1 104 ? 20.256 10.144 -4.525 1.00 40.66 104 PHE A C 1
ATOM 804 O O . PHE A 1 104 ? 21.043 9.542 -5.251 1.00 40.66 104 PHE A O 1
ATOM 811 N N . CYS A 1 105 ? 20.652 11.152 -3.747 1.00 35.50 105 CYS A N 1
ATOM 812 C CA . CYS A 1 105 ? 22.043 11.432 -3.440 1.00 35.50 105 CYS A CA 1
ATOM 813 C C . CYS A 1 105 ? 22.512 10.332 -2.484 1.00 35.50 105 CYS A C 1
ATOM 815 O O . CYS A 1 105 ? 22.428 10.475 -1.267 1.00 35.50 105 CYS A O 1
ATOM 817 N N . TRP A 1 106 ? 22.918 9.188 -3.035 1.00 33.25 106 TRP A N 1
ATOM 818 C CA . TRP A 1 106 ? 23.648 8.192 -2.264 1.00 33.25 106 TRP A CA 1
ATOM 819 C C . TRP A 1 106 ? 25.026 8.791 -1.958 1.00 33.25 106 TRP A C 1
ATOM 821 O O . TRP A 1 106 ? 25.750 9.121 -2.906 1.00 33.25 106 TRP A O 1
ATOM 831 N N . PRO A 1 107 ? 25.407 8.989 -0.683 1.00 30.92 107 PRO A N 1
ATOM 832 C CA . PRO A 1 107 ? 26.746 9.450 -0.377 1.00 30.92 107 PRO A CA 1
ATOM 833 C C . PRO A 1 107 ? 27.719 8.390 -0.887 1.00 30.92 107 PRO A C 1
ATOM 835 O O . PRO A 1 107 ? 27.664 7.227 -0.485 1.00 30.92 107 PRO A O 1
ATOM 838 N N . LYS A 1 108 ? 28.586 8.785 -1.823 1.00 42.06 108 L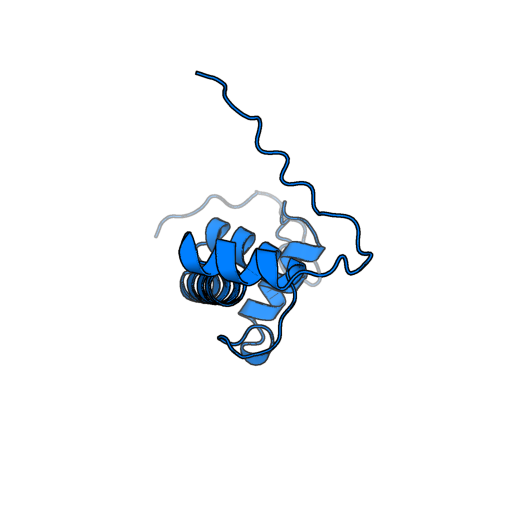YS A N 1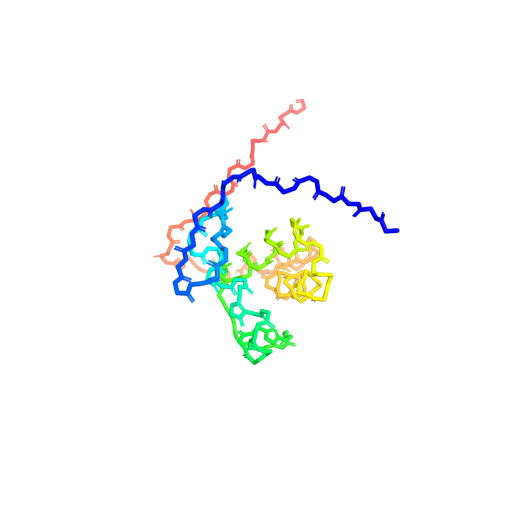
ATOM 839 C CA . LYS A 1 108 ? 29.730 7.969 -2.221 1.00 42.06 108 LYS A CA 1
ATOM 840 C C . LYS A 1 108 ? 30.575 7.755 -0.971 1.00 42.06 108 LYS A C 1
ATOM 842 O O . LYS A 1 108 ? 31.241 8.678 -0.512 1.00 42.06 108 LYS A O 1
ATOM 847 N N . VAL A 1 109 ? 30.512 6.554 -0.409 1.00 43.53 109 VAL A N 1
ATOM 848 C CA . VAL A 1 109 ? 31.468 6.110 0.600 1.00 43.53 109 VAL A CA 1
ATOM 849 C C . VAL A 1 109 ? 32.739 5.776 -0.177 1.00 43.53 109 VAL A C 1
ATOM 851 O O . VAL A 1 109 ? 32.782 4.780 -0.897 1.00 43.53 109 VAL A O 1
ATOM 854 N N . SER A 1 110 ? 33.714 6.682 -0.145 1.00 45.88 110 SER A N 1
ATOM 855 C CA . SER A 1 110 ? 35.051 6.424 -0.682 1.00 45.88 110 SER A CA 1
ATOM 856 C C . SER A 1 110 ? 35.775 5.447 0.243 1.00 45.88 110 SER A C 1
ATOM 858 O O . SER A 1 110 ? 35.747 5.633 1.461 1.00 45.88 110 SER A O 1
ATOM 860 N N . ALA A 1 111 ? 36.373 4.415 -0.353 1.00 45.12 111 ALA A N 1
ATOM 861 C CA . ALA A 1 111 ? 37.343 3.531 0.289 1.00 45.12 111 ALA A CA 1
ATOM 862 C C . ALA A 1 111 ? 38.679 4.250 0.519 1.00 45.12 111 ALA A C 1
ATOM 864 O O . ALA A 1 111 ? 38.981 5.180 -0.268 1.00 45.12 111 ALA A O 1
#

Nearest PDB structures (foldseek):
  5vzu-assembly1_A  TM=5.665E-01  e=5.102E+00  Homo sapiens
  7z8t-assembly1_S  TM=5.082E-01  e=5.433E+00  Homo sapiens
  6m93-assembly1_B  TM=5.720E-01  e=7.437E+00  Homo sapiens
  6bro-assembly1_A  TM=4.955E-01  e=5.785E+00  Arabidopsis thaliana

pLDDT: mean 82.15, std 20.21, range [3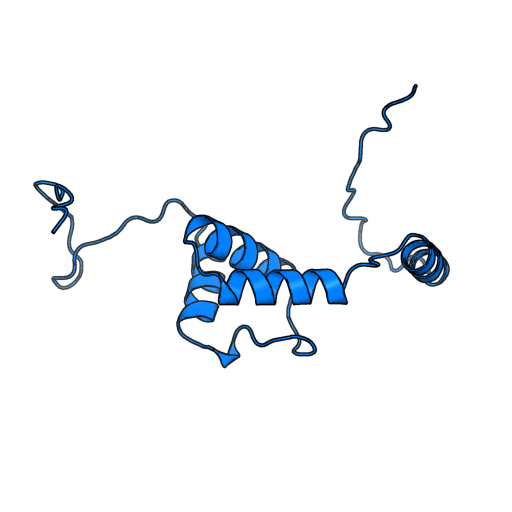0.92, 98.38]